Protein AF-A0A4Z0A2H2-F1 (afdb_monomer_lite)

Foldseek 3Di:
DDPPQWDDDPDPDTDGDPVNVVLVLDALLVVLVVVLVSVLVVCVVVVADSVLVVVLLVVLLPFDAPDKDFCPPHDPSRLVVQVVCVVVVQKDDPDNPDRIIGGDPSSNCNPPPDQGDPDPPDDDDRDQPDKDWDADPVGDIDIDDSDPDDD

pLDDT: mean 75.56, std 17.54, range [32.47, 93.5]

Sequence (151 aa):
MEIPNLRECSGSQLQITSSGFQFLLHTPHAQLWELLLQYLHMAEERQMDLVEVLSFLFMLSTMELGRDYSTESLSETQKAMLEDLRDYGLIWQRKASSRRFSPTRLATTLTSSLPPLPTATGEGTNGQAQGFIILETNYKVYAYTSSFMMR

Organism: NCBI:txid135208

Radius of gyration: 18.33 Å; chains: 1; bounding box: 47×42×48 Å

InterPro domains:
  IPR004598 Transcription factor TFIIH subunit p52/Tfb2 [PF03849] (10-147)
  IPR004598 Transcription factor TFIIH subunit p52/Tfb2 [PTHR13152] (11-147)

Structure (mmCIF, N/CA/C/O backbone):
data_AF-A0A4Z0A2H2-F1
#
_entry.id   AF-A0A4Z0A2H2-F1
#
loop_
_atom_site.group_PDB
_atom_site.id
_atom_site.type_symbol
_atom_site.label_atom_id
_atom_site.label_alt_id
_atom_site.label_comp_id
_atom_site.label_asym_id
_atom_site.label_entity_id
_atom_site.label_seq_id
_atom_site.pdbx_PDB_ins_code
_atom_site.Cartn_x
_atom_site.Cartn_y
_atom_site.Cartn_z
_atom_site.occupancy
_atom_site.B_iso_or_equiv
_atom_site.auth_seq_id
_atom_site.auth_comp_id
_atom_site.auth_asym_id
_atom_site.auth_atom_id
_atom_site.pdbx_PDB_model_num
ATOM 1 N N . MET A 1 1 ? -6.142 14.092 -16.671 1.00 41.84 1 MET A N 1
ATOM 2 C CA . MET A 1 1 ? -5.437 13.883 -15.393 1.00 41.84 1 MET A CA 1
ATOM 3 C C . MET A 1 1 ? -4.566 12.662 -15.628 1.00 41.84 1 MET A C 1
ATOM 5 O O . MET A 1 1 ? -5.106 11.573 -15.739 1.00 41.84 1 MET A O 1
ATOM 9 N N . GLU A 1 2 ? -3.284 12.863 -15.945 1.00 37.66 2 GLU A N 1
ATOM 10 C CA . GLU A 1 2 ? -2.391 11.766 -16.349 1.00 37.66 2 GLU A CA 1
ATOM 11 C C . GLU A 1 2 ? -1.961 10.976 -15.111 1.00 37.66 2 GLU A C 1
ATOM 13 O O . GLU A 1 2 ? -1.300 11.512 -14.227 1.00 37.66 2 GLU A O 1
ATOM 18 N N . ILE A 1 3 ? -2.348 9.703 -15.043 1.00 53.38 3 ILE A N 1
ATOM 19 C CA . ILE A 1 3 ? -1.800 8.767 -14.063 1.00 53.38 3 ILE A CA 1
ATOM 20 C C . ILE A 1 3 ? -0.402 8.401 -14.583 1.00 53.38 3 ILE A C 1
ATOM 22 O O . ILE A 1 3 ? -0.314 7.863 -15.687 1.00 53.38 3 ILE A O 1
ATOM 26 N N . PRO A 1 4 ? 0.690 8.651 -13.840 1.00 54.88 4 PRO A N 1
ATOM 27 C CA . PRO A 1 4 ? 2.061 8.668 -14.374 1.00 54.88 4 PRO A CA 1
ATOM 28 C C . PRO A 1 4 ? 2.556 7.352 -15.004 1.00 54.88 4 PRO A C 1
ATOM 30 O O . PRO A 1 4 ? 3.601 7.334 -15.647 1.00 54.88 4 PRO A O 1
ATOM 33 N N . ASN A 1 5 ? 1.794 6.259 -14.889 1.00 49.66 5 ASN A N 1
ATOM 34 C CA . ASN A 1 5 ? 2.125 4.950 -15.453 1.00 49.66 5 ASN A CA 1
ATOM 35 C C . ASN A 1 5 ? 1.129 4.418 -16.496 1.00 49.66 5 ASN A C 1
ATOM 37 O O . ASN A 1 5 ? 1.362 3.340 -17.051 1.00 49.66 5 ASN A O 1
ATOM 41 N N . LEU A 1 6 ? 0.058 5.150 -16.808 1.00 48.53 6 LEU A N 1
ATOM 42 C CA . LEU A 1 6 ? -1.004 4.709 -17.715 1.00 48.53 6 LEU A CA 1
ATOM 43 C C . LEU A 1 6 ? -1.363 5.816 -18.705 1.00 48.53 6 LEU A C 1
ATOM 45 O O . LEU A 1 6 ? -1.659 6.943 -18.321 1.00 48.53 6 LEU A O 1
ATOM 49 N N . ARG A 1 7 ? -1.367 5.473 -19.996 1.00 49.75 7 ARG A N 1
ATOM 50 C CA . ARG A 1 7 ? -1.802 6.376 -21.064 1.00 49.75 7 ARG A CA 1
ATOM 51 C C . ARG A 1 7 ? -3.252 6.053 -21.428 1.00 49.75 7 ARG A C 1
ATOM 53 O O . ARG A 1 7 ? -3.555 4.913 -21.774 1.00 49.75 7 ARG A O 1
ATOM 60 N N . GLU A 1 8 ? -4.142 7.040 -21.371 1.00 48.59 8 GLU A N 1
ATOM 61 C CA . GLU A 1 8 ? -5.505 6.906 -21.901 1.00 48.59 8 GLU A CA 1
ATOM 62 C C . GLU A 1 8 ? -5.479 7.069 -23.428 1.00 48.59 8 GLU A C 1
ATOM 64 O O . GLU A 1 8 ? -5.361 8.176 -23.952 1.00 48.59 8 GLU A O 1
ATOM 69 N N . CYS A 1 9 ? -5.582 5.958 -24.163 1.00 45.25 9 CYS A N 1
ATOM 70 C CA . CYS A 1 9 ? -5.906 5.977 -25.589 1.00 45.25 9 CYS A CA 1
ATOM 71 C C . CYS A 1 9 ? -7.430 5.926 -25.762 1.00 45.25 9 CYS A C 1
ATOM 73 O O . CYS A 1 9 ? -8.106 5.095 -25.154 1.00 45.25 9 CYS A O 1
ATOM 75 N N . SER A 1 10 ? -7.970 6.823 -26.591 1.00 48.03 10 SER A N 1
ATOM 76 C CA . SER A 1 10 ? -9.399 6.948 -26.893 1.00 48.03 10 SER A CA 1
ATOM 77 C C . SER A 1 10 ? -9.979 5.621 -27.400 1.00 48.03 10 SER A C 1
ATOM 79 O O . SER A 1 10 ? -9.801 5.264 -28.562 1.00 48.03 10 SER A O 1
ATOM 81 N N . GLY A 1 11 ? -10.651 4.888 -26.507 1.00 44.12 11 GLY A N 1
ATOM 82 C CA . GLY A 1 11 ? -11.216 3.561 -26.768 1.00 44.12 11 GLY A CA 1
ATOM 83 C C . GLY A 1 11 ? -10.831 2.521 -25.712 1.00 44.12 11 GLY A C 1
ATOM 84 O O . GLY A 1 11 ? -10.219 1.521 -26.051 1.00 44.12 11 GLY A O 1
ATOM 85 N N . SER A 1 12 ? -11.167 2.772 -24.441 1.00 52.09 12 SER A N 1
ATOM 86 C CA . SER A 1 12 ? -11.293 1.788 -23.343 1.00 52.09 12 SER A CA 1
ATOM 87 C C . SER A 1 12 ? -10.266 0.646 -23.256 1.00 52.09 12 SER A C 1
ATOM 89 O O . SER A 1 12 ? -10.616 -0.459 -22.843 1.00 52.09 12 SER A O 1
ATOM 91 N N . GLN A 1 13 ? -8.998 0.888 -23.583 1.00 54.91 13 GLN A N 1
ATOM 92 C CA . GLN A 1 13 ? -7.938 -0.080 -23.327 1.00 54.91 13 GLN A CA 1
ATOM 93 C C . GLN A 1 13 ? -6.750 0.640 -22.703 1.00 54.91 13 GLN A C 1
ATOM 95 O O . GLN A 1 13 ? -5.983 1.326 -23.374 1.00 54.91 13 GLN A O 1
ATOM 100 N N . LEU A 1 14 ? -6.643 0.510 -21.381 1.00 66.00 14 LEU A N 1
ATOM 101 C CA . LEU A 1 14 ? -5.493 0.971 -20.617 1.00 66.00 14 LEU A CA 1
ATOM 102 C C . LEU A 1 14 ? -4.249 0.239 -21.134 1.00 66.00 14 LEU A C 1
ATOM 104 O O . LEU A 1 14 ? -4.166 -0.987 -21.046 1.00 66.00 14 LEU A O 1
ATOM 108 N N . GLN A 1 15 ? -3.307 0.985 -21.711 1.00 69.62 15 GLN A N 1
ATOM 109 C CA . GLN A 1 15 ? -2.041 0.438 -22.188 1.00 69.62 15 GLN A CA 1
ATOM 110 C C . GLN A 1 15 ? -0.939 0.736 -21.176 1.00 69.62 15 GLN A C 1
ATOM 112 O O . GLN A 1 15 ? -0.772 1.872 -20.723 1.00 69.62 15 GLN A O 1
ATOM 117 N N . ILE A 1 16 ? -0.192 -0.308 -20.823 1.00 75.25 16 ILE A N 1
ATOM 118 C CA . ILE A 1 16 ? 0.997 -0.195 -19.984 1.00 75.25 16 ILE A CA 1
ATOM 119 C C . ILE A 1 16 ? 2.038 0.666 -20.705 1.00 75.25 16 ILE A C 1
ATOM 121 O O . ILE A 1 16 ? 2.334 0.481 -21.886 1.00 75.25 16 ILE A O 1
ATOM 125 N N . THR A 1 17 ? 2.547 1.669 -19.999 1.00 83.56 17 THR A N 1
ATOM 126 C CA . THR A 1 17 ? 3.586 2.559 -20.520 1.00 83.56 17 THR A CA 1
ATOM 127 C C . THR A 1 17 ? 4.956 1.889 -20.438 1.00 83.56 17 THR A C 1
ATOM 129 O O . THR A 1 17 ? 5.150 0.925 -19.699 1.00 83.56 17 THR A O 1
ATOM 132 N N . SER A 1 18 ? 5.953 2.443 -21.132 1.00 75.81 18 SER A N 1
ATOM 133 C CA . SER A 1 18 ? 7.345 2.008 -20.966 1.00 75.81 18 SER A CA 1
ATOM 134 C C . SER A 1 18 ? 7.819 2.128 -19.512 1.00 75.81 18 SER A C 1
ATOM 136 O O . SER A 1 18 ? 8.574 1.276 -19.058 1.00 75.81 18 SER A O 1
ATOM 138 N N . SER A 1 19 ? 7.343 3.144 -18.777 1.00 77.19 19 SER A N 1
ATOM 139 C CA . SER A 1 19 ? 7.571 3.289 -17.330 1.00 77.19 19 SER A CA 1
ATOM 140 C C . SER A 1 19 ? 6.947 2.129 -16.552 1.00 77.19 19 SER A C 1
ATOM 142 O O . SER A 1 19 ? 7.617 1.497 -15.744 1.00 77.19 19 SER A O 1
ATOM 144 N N . GLY A 1 20 ? 5.702 1.760 -16.874 1.00 80.19 20 GLY A N 1
ATOM 145 C CA . GLY A 1 20 ? 5.037 0.605 -16.270 1.00 80.19 20 GLY A CA 1
ATOM 146 C C . GLY A 1 20 ? 5.766 -0.720 -16.523 1.00 80.19 20 GLY A C 1
ATOM 147 O O . GLY A 1 20 ? 5.850 -1.550 -15.624 1.00 80.19 20 GLY A O 1
ATOM 148 N N . PHE A 1 21 ? 6.359 -0.919 -17.704 1.00 78.44 21 PHE A N 1
ATOM 149 C CA . PHE A 1 21 ? 7.203 -2.094 -17.946 1.00 78.44 21 PHE A CA 1
ATOM 150 C C . PHE A 1 21 ? 8.500 -2.064 -17.142 1.00 78.44 21 PHE A C 1
ATOM 152 O O . PHE A 1 21 ? 8.886 -3.099 -16.609 1.00 78.44 21 PHE A O 1
ATOM 159 N N . GLN A 1 22 ? 9.156 -0.905 -17.014 1.00 77.50 22 GLN A N 1
ATOM 160 C CA . GLN A 1 22 ? 10.331 -0.762 -16.146 1.00 77.50 22 GLN A CA 1
ATOM 161 C C . GLN A 1 22 ? 9.987 -1.045 -14.680 1.00 77.50 22 GLN A C 1
ATOM 163 O O . GLN A 1 22 ? 10.714 -1.782 -14.021 1.00 77.50 22 GLN A O 1
ATOM 168 N N . PHE A 1 23 ? 8.835 -0.572 -14.206 1.00 81.94 23 PHE A N 1
ATOM 169 C CA . PHE A 1 23 ? 8.331 -0.878 -12.872 1.00 81.94 23 PHE A CA 1
ATOM 170 C C . PHE A 1 23 ? 8.210 -2.390 -12.640 1.00 81.94 23 PHE A C 1
ATOM 172 O O . PHE A 1 23 ? 8.653 -2.893 -11.611 1.00 81.94 23 PHE A O 1
ATOM 179 N N . LEU A 1 24 ? 7.696 -3.156 -13.611 1.00 80.38 24 LEU A N 1
ATOM 180 C CA . LEU A 1 24 ? 7.631 -4.621 -13.503 1.00 80.38 24 LEU A CA 1
ATOM 181 C C . LEU A 1 24 ? 9.015 -5.280 -13.401 1.00 80.38 24 LEU A C 1
ATOM 183 O O . LEU A 1 24 ? 9.111 -6.375 -12.850 1.00 80.38 24 LEU A O 1
ATOM 187 N N . LEU A 1 25 ? 10.070 -4.624 -13.900 1.00 78.50 25 LEU A N 1
ATOM 188 C CA . LEU A 1 25 ? 11.453 -5.097 -13.785 1.00 78.50 25 LEU A CA 1
ATOM 189 C C . LEU A 1 25 ? 12.078 -4.833 -12.409 1.00 78.50 25 LEU A C 1
ATOM 191 O O . LEU A 1 25 ? 13.097 -5.434 -12.069 1.00 78.50 25 LEU A O 1
ATOM 195 N N . HIS A 1 26 ? 11.515 -3.908 -11.635 1.00 75.12 26 HIS A N 1
ATOM 196 C CA . HIS A 1 26 ? 12.052 -3.541 -10.334 1.00 75.12 26 HIS A CA 1
ATOM 197 C C . HIS A 1 26 ? 11.923 -4.688 -9.327 1.00 75.12 26 HIS A C 1
ATOM 199 O O . HIS A 1 26 ? 11.077 -5.576 -9.437 1.00 75.12 26 HIS A O 1
ATOM 205 N N . THR A 1 27 ? 12.776 -4.667 -8.301 1.00 78.44 27 THR A N 1
ATOM 206 C CA . THR A 1 27 ? 12.635 -5.607 -7.187 1.00 78.44 27 THR A CA 1
ATOM 207 C C . THR A 1 27 ? 11.301 -5.358 -6.470 1.00 78.44 27 THR A C 1
ATOM 209 O O . THR A 1 27 ? 10.845 -4.212 -6.432 1.00 78.44 27 THR A O 1
ATOM 212 N N . PRO A 1 28 ? 10.690 -6.373 -5.830 1.00 78.12 28 PRO A N 1
ATOM 213 C CA . PRO A 1 28 ? 9.433 -6.186 -5.101 1.00 78.12 28 PRO A CA 1
ATOM 214 C C . PRO A 1 28 ? 9.484 -5.045 -4.073 1.00 78.12 28 PRO A C 1
ATOM 216 O O . PRO A 1 28 ? 8.510 -4.324 -3.889 1.00 78.12 28 PRO A O 1
ATOM 219 N N . HIS A 1 29 ? 10.642 -4.839 -3.436 1.00 78.81 29 HIS A N 1
ATOM 220 C CA . HIS A 1 29 ? 10.862 -3.723 -2.516 1.00 78.81 29 HIS A CA 1
ATOM 221 C C . HIS A 1 29 ? 10.830 -2.360 -3.230 1.00 78.81 29 HIS A C 1
ATOM 223 O O . HIS A 1 29 ? 10.195 -1.428 -2.747 1.00 78.81 29 HIS A O 1
ATOM 229 N N . ALA A 1 30 ? 11.498 -2.228 -4.381 1.00 80.19 30 ALA A N 1
ATOM 230 C CA . ALA A 1 30 ? 11.494 -0.987 -5.157 1.00 80.19 30 ALA A CA 1
ATOM 231 C C . ALA A 1 30 ? 10.102 -0.673 -5.732 1.00 80.19 30 ALA A C 1
ATOM 233 O O . ALA A 1 30 ? 9.657 0.469 -5.655 1.00 80.19 30 ALA A O 1
ATOM 234 N N . GLN A 1 31 ? 9.380 -1.693 -6.207 1.00 84.75 31 GLN A N 1
ATOM 235 C CA . GLN A 1 31 ? 7.984 -1.563 -6.638 1.00 84.75 31 GLN A CA 1
ATOM 236 C C . GLN A 1 31 ? 7.090 -1.034 -5.513 1.00 84.75 31 GLN A C 1
ATOM 238 O O . GLN A 1 31 ? 6.292 -0.121 -5.716 1.00 84.75 31 GLN A O 1
ATOM 243 N N . LEU A 1 32 ? 7.245 -1.586 -4.307 1.00 84.88 32 LEU A N 1
ATOM 244 C CA . LEU A 1 32 ? 6.465 -1.171 -3.147 1.00 84.88 32 LEU A CA 1
ATOM 245 C C . LEU A 1 32 ? 6.761 0.276 -2.741 1.00 84.88 32 LEU A C 1
ATOM 247 O O . LEU A 1 32 ? 5.845 1.017 -2.394 1.00 84.88 32 LEU A O 1
ATOM 251 N N . TRP A 1 33 ? 8.030 0.685 -2.807 1.00 84.81 33 TRP A N 1
ATOM 252 C CA . TRP A 1 33 ? 8.437 2.052 -2.494 1.00 84.81 33 TRP A CA 1
ATOM 253 C C . TRP A 1 33 ? 7.882 3.068 -3.495 1.00 84.81 33 TRP A C 1
ATOM 255 O O . TRP A 1 33 ? 7.356 4.101 -3.091 1.00 84.81 33 TRP A O 1
ATOM 265 N N . GLU A 1 34 ? 7.939 2.768 -4.793 1.00 86.56 34 GLU A N 1
ATOM 266 C CA . GLU A 1 34 ? 7.331 3.623 -5.818 1.00 86.56 34 GLU A CA 1
ATOM 267 C C . GLU A 1 34 ? 5.814 3.724 -5.660 1.00 86.56 34 GLU A C 1
ATOM 269 O O . GLU A 1 34 ? 5.265 4.822 -5.747 1.00 86.56 34 GLU A O 1
ATOM 274 N N . LEU A 1 35 ? 5.140 2.609 -5.355 1.00 88.00 35 LEU A N 1
ATOM 275 C CA . LEU A 1 35 ? 3.709 2.614 -5.055 1.00 88.00 35 LEU A CA 1
ATOM 276 C C . LEU A 1 35 ? 3.399 3.512 -3.851 1.00 88.00 35 LEU A C 1
ATOM 278 O O . LEU A 1 35 ? 2.432 4.270 -3.878 1.00 88.00 35 LEU A O 1
ATOM 282 N N . LEU A 1 36 ? 4.237 3.462 -2.815 1.00 87.31 36 LEU A N 1
ATOM 283 C CA . LEU A 1 36 ? 4.073 4.277 -1.620 1.00 87.31 36 LEU A CA 1
ATOM 284 C C . LEU A 1 36 ? 4.287 5.768 -1.893 1.00 87.31 36 LEU A C 1
ATOM 286 O O . LEU A 1 36 ? 3.500 6.597 -1.442 1.00 87.31 36 LEU A O 1
ATOM 290 N N . LEU A 1 37 ? 5.322 6.120 -2.657 1.00 88.44 37 LEU A N 1
ATOM 291 C CA . LEU A 1 37 ? 5.551 7.501 -3.078 1.00 88.44 37 LEU A CA 1
ATOM 292 C C . LEU A 1 37 ? 4.385 8.016 -3.918 1.00 88.44 37 LEU A C 1
ATOM 294 O O . LEU A 1 37 ? 3.914 9.128 -3.688 1.00 88.44 37 LEU A O 1
ATOM 298 N N . GLN A 1 38 ? 3.884 7.208 -4.854 1.00 89.69 38 GLN A N 1
ATOM 299 C CA . GLN A 1 38 ? 2.718 7.573 -5.651 1.00 89.69 38 GLN A CA 1
ATOM 300 C C . GLN A 1 38 ? 1.478 7.759 -4.768 1.00 89.69 38 GLN A C 1
ATOM 302 O O . GLN A 1 38 ? 0.722 8.707 -4.973 1.00 89.69 38 GLN A O 1
ATOM 307 N N . TYR A 1 39 ? 1.297 6.905 -3.759 1.00 90.50 39 TYR A N 1
ATOM 308 C CA . TYR A 1 39 ? 0.216 7.037 -2.788 1.00 90.50 39 TYR A CA 1
ATOM 309 C C . TYR A 1 39 ? 0.289 8.361 -2.021 1.00 90.50 39 TYR A C 1
ATOM 311 O O . TYR A 1 39 ? -0.731 9.024 -1.878 1.00 90.50 39 TYR A O 1
ATOM 319 N N . LEU A 1 40 ? 1.479 8.790 -1.586 1.00 89.81 40 LEU A N 1
ATOM 320 C CA . LEU A 1 40 ? 1.651 10.075 -0.894 1.00 89.81 40 LEU A CA 1
ATOM 321 C C . LEU A 1 40 ? 1.254 11.267 -1.778 1.00 89.81 40 LEU A C 1
ATOM 323 O O . LEU A 1 40 ? 0.575 12.169 -1.296 1.00 89.81 40 LEU A O 1
ATOM 327 N N . HIS A 1 41 ? 1.602 11.243 -3.069 1.00 90.19 41 HIS A N 1
ATOM 328 C CA . HIS A 1 41 ? 1.160 12.276 -4.015 1.00 90.19 41 HIS A CA 1
ATOM 329 C C . HIS A 1 41 ? -0.369 12.275 -4.173 1.00 90.19 41 HIS A C 1
ATOM 331 O O . HIS A 1 41 ? -1.001 13.326 -4.132 1.00 90.19 41 HIS A O 1
ATOM 337 N N . MET A 1 42 ? -0.990 11.096 -4.293 1.00 89.38 42 MET A N 1
ATOM 338 C CA . MET A 1 42 ? -2.452 10.999 -4.382 1.00 89.38 42 MET A CA 1
ATOM 339 C C . MET A 1 42 ? -3.153 11.409 -3.081 1.00 89.38 42 MET A C 1
ATOM 341 O O . MET A 1 42 ? -4.248 11.964 -3.124 1.00 89.38 42 MET A O 1
ATOM 345 N N . ALA A 1 43 ? -2.545 11.140 -1.926 1.00 90.12 43 ALA A N 1
ATOM 346 C CA . ALA A 1 43 ? -3.062 11.557 -0.629 1.00 90.12 43 ALA A CA 1
ATOM 347 C C . ALA A 1 43 ? -3.086 13.091 -0.514 1.00 90.12 43 ALA A C 1
ATOM 349 O O . ALA A 1 43 ? -4.077 13.649 -0.044 1.00 90.12 43 ALA A O 1
ATOM 350 N N . GLU A 1 44 ? -2.050 13.771 -1.015 1.00 88.81 44 GLU A N 1
ATOM 351 C CA . GLU A 1 44 ? -2.000 15.235 -1.097 1.00 88.81 44 GLU A CA 1
ATOM 352 C C . GLU A 1 44 ? -3.100 15.793 -2.020 1.00 88.81 44 GLU A C 1
ATOM 354 O O . GLU A 1 44 ? -3.833 16.701 -1.626 1.00 88.81 44 GLU A O 1
ATOM 359 N N . GLU A 1 45 ? -3.305 15.196 -3.200 1.00 90.12 45 GLU A N 1
ATOM 360 C CA . GLU A 1 45 ? -4.395 15.575 -4.118 1.00 90.12 45 GLU A CA 1
ATOM 361 C C . GLU A 1 45 ? -5.791 15.378 -3.501 1.00 90.12 45 GLU A C 1
ATOM 363 O O . GLU A 1 45 ? -6.703 16.172 -3.742 1.00 90.12 45 GLU A O 1
ATOM 368 N N . ARG A 1 46 ? -5.960 14.335 -2.678 1.00 87.88 46 ARG A N 1
ATOM 369 C CA . ARG A 1 46 ? -7.195 14.040 -1.931 1.00 87.88 46 ARG A CA 1
ATOM 370 C C . ARG A 1 46 ? -7.363 14.889 -0.663 1.00 87.88 46 ARG A C 1
ATOM 372 O O . ARG A 1 46 ? -8.348 14.695 0.044 1.00 87.88 46 AR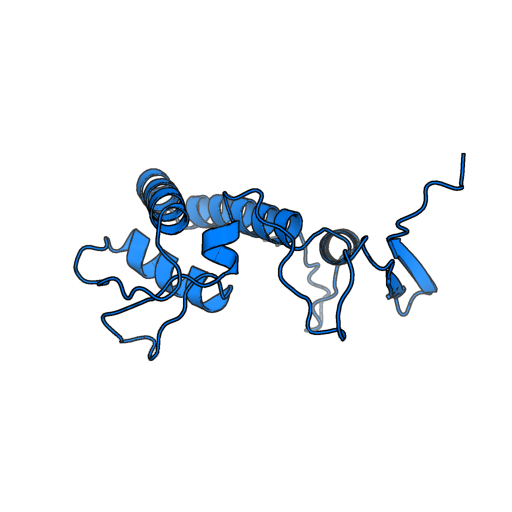G A O 1
ATOM 379 N N . GLN A 1 47 ? -6.439 15.810 -0.373 1.00 89.00 47 GLN A N 1
ATOM 380 C CA . GLN A 1 47 ? -6.412 16.626 0.850 1.00 89.00 47 GLN A CA 1
ATOM 381 C C . GLN A 1 47 ? -6.409 15.796 2.147 1.00 89.00 47 GLN A C 1
ATOM 383 O O .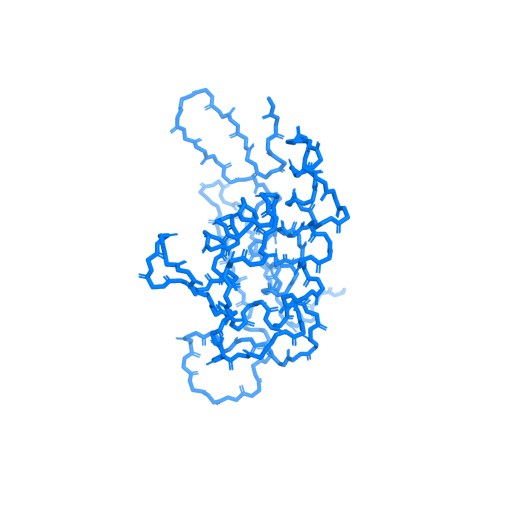 GLN A 1 47 ? -6.979 16.200 3.160 1.00 89.00 47 GLN A O 1
ATOM 388 N N . MET A 1 48 ? -5.772 14.624 2.122 1.00 89.69 48 MET A N 1
ATOM 389 C CA . MET A 1 48 ? -5.553 13.815 3.320 1.00 89.69 48 MET A CA 1
ATOM 390 C C . MET A 1 48 ? -4.458 14.441 4.191 1.00 89.69 48 MET A C 1
ATOM 392 O O . MET A 1 48 ? -3.513 15.043 3.680 1.00 89.69 48 MET A O 1
ATOM 396 N N . ASP A 1 49 ? -4.550 14.266 5.512 1.00 91.56 49 ASP A N 1
ATOM 397 C CA . ASP A 1 49 ? -3.489 14.712 6.416 1.00 91.56 49 ASP A CA 1
ATOM 398 C C . ASP A 1 49 ? -2.239 13.834 6.247 1.00 91.56 49 ASP A C 1
ATOM 400 O O . ASP A 1 49 ? -2.179 12.687 6.702 1.00 91.56 49 ASP A O 1
ATOM 404 N N . LEU A 1 50 ? -1.217 14.392 5.596 1.00 90.56 50 LEU A N 1
ATOM 405 C CA . LEU A 1 50 ? 0.051 13.718 5.331 1.00 90.56 50 LEU A CA 1
ATOM 406 C C . LEU A 1 50 ? 0.767 13.277 6.618 1.00 90.56 50 LEU A C 1
ATOM 408 O O . LEU A 1 50 ? 1.468 12.263 6.611 1.00 90.56 50 LEU A O 1
ATOM 412 N N . VAL A 1 51 ? 0.588 14.001 7.728 1.00 92.31 51 VAL A N 1
ATOM 413 C CA . VAL A 1 51 ? 1.177 13.636 9.024 1.00 92.31 51 VAL A CA 1
ATOM 414 C C . VAL A 1 51 ? 0.540 12.351 9.539 1.00 92.31 51 VAL A C 1
ATOM 416 O O . VAL A 1 51 ? 1.253 11.451 9.990 1.00 92.31 51 VAL A O 1
ATOM 419 N N . GLU A 1 52 ? -0.783 12.220 9.426 1.00 90.88 52 GLU A N 1
ATOM 420 C CA . GLU A 1 52 ? -1.491 10.994 9.805 1.00 90.88 52 GLU A CA 1
ATOM 421 C C . GLU A 1 52 ? -1.124 9.815 8.899 1.00 90.88 52 GLU A C 1
ATOM 423 O O . GLU A 1 52 ? -0.934 8.704 9.402 1.00 90.88 52 GLU A O 1
ATOM 428 N N . VAL A 1 53 ? -0.965 10.058 7.592 1.00 91.69 53 VAL A N 1
ATOM 429 C CA . VAL A 1 53 ? -0.547 9.044 6.609 1.00 91.69 53 VAL A CA 1
ATOM 430 C C . VAL A 1 53 ? 0.854 8.520 6.926 1.00 91.69 53 VAL A C 1
ATOM 432 O O . VAL A 1 53 ? 1.052 7.312 7.060 1.00 91.69 53 VAL A O 1
ATOM 435 N N . LEU A 1 54 ? 1.834 9.410 7.105 1.00 91.12 54 LEU A N 1
ATOM 436 C CA . LEU A 1 54 ? 3.205 9.019 7.444 1.00 91.12 54 LEU A CA 1
ATOM 437 C C . LEU A 1 54 ? 3.273 8.329 8.809 1.00 91.12 54 LEU A C 1
ATOM 439 O O . LEU A 1 54 ? 3.930 7.298 8.944 1.00 91.12 54 LEU A O 1
ATOM 443 N N . SER A 1 55 ? 2.552 8.848 9.806 1.00 91.62 55 SER A N 1
ATOM 444 C CA . SER A 1 55 ? 2.442 8.224 11.128 1.00 91.62 55 SER A CA 1
ATOM 445 C C . SER A 1 55 ? 1.914 6.790 11.032 1.00 91.62 55 SER A C 1
ATOM 447 O O . SER A 1 55 ? 2.472 5.878 11.644 1.00 91.62 55 SER A O 1
ATOM 449 N N . PHE A 1 56 ? 0.893 6.556 10.201 1.00 91.12 56 PHE A N 1
ATOM 450 C CA . PHE A 1 56 ? 0.351 5.218 9.987 1.00 91.12 56 PHE A CA 1
ATOM 451 C C . PHE A 1 56 ? 1.336 4.287 9.274 1.00 91.12 56 PHE A C 1
ATOM 453 O O . PHE A 1 56 ? 1.436 3.121 9.645 1.00 91.12 56 PHE A O 1
ATOM 460 N N . LEU A 1 57 ? 2.113 4.783 8.308 1.00 89.69 57 LEU A N 1
ATOM 461 C CA . LEU A 1 57 ? 3.154 3.990 7.642 1.00 89.69 57 LEU A CA 1
ATOM 462 C C . LEU A 1 57 ? 4.257 3.556 8.602 1.00 89.69 57 LEU A C 1
ATOM 464 O O . LEU A 1 57 ? 4.640 2.387 8.597 1.00 89.69 57 LEU A O 1
ATOM 468 N N . PHE A 1 58 ? 4.730 4.464 9.456 1.00 87.88 58 PHE A N 1
ATOM 469 C CA . PHE A 1 58 ? 5.714 4.132 10.487 1.00 87.88 58 PHE A CA 1
ATOM 470 C C . PHE A 1 58 ? 5.143 3.183 11.544 1.00 87.88 58 PHE A C 1
ATOM 472 O O . PHE A 1 58 ? 5.827 2.270 12.006 1.00 87.88 58 PHE A O 1
ATOM 479 N N . MET A 1 59 ? 3.874 3.357 11.914 1.00 89.69 59 MET A N 1
ATOM 480 C CA . MET A 1 59 ? 3.189 2.414 12.792 1.00 89.69 59 MET A CA 1
ATOM 481 C C . MET A 1 59 ? 3.159 1.025 12.147 1.00 89.69 59 MET A C 1
ATOM 483 O O . MET A 1 59 ? 3.634 0.067 12.749 1.00 89.69 59 MET A O 1
ATOM 487 N N . LEU A 1 60 ? 2.670 0.923 10.909 1.00 89.00 60 LEU A N 1
ATOM 488 C CA . LEU A 1 60 ? 2.544 -0.327 10.163 1.00 89.00 60 LEU A CA 1
ATOM 489 C C . LEU A 1 60 ? 3.889 -1.046 10.015 1.00 89.00 60 LEU A C 1
ATOM 491 O O . LEU A 1 60 ? 3.957 -2.267 10.140 1.00 89.00 60 LEU A O 1
ATOM 495 N N . SER A 1 61 ? 4.966 -0.293 9.803 1.00 84.38 61 SER A N 1
ATOM 496 C CA . SER A 1 61 ? 6.306 -0.845 9.628 1.00 84.38 61 SER A CA 1
ATOM 497 C C . SER A 1 61 ? 6.903 -1.437 10.912 1.00 84.38 61 SER A C 1
ATOM 499 O O . SER A 1 61 ? 7.814 -2.260 10.849 1.00 84.38 61 SER A O 1
ATOM 501 N N . THR A 1 62 ? 6.386 -1.040 12.078 1.00 85.50 62 THR A N 1
ATOM 502 C CA . THR A 1 62 ? 6.776 -1.579 13.392 1.00 85.50 62 THR A CA 1
ATOM 503 C C . THR A 1 62 ? 5.809 -2.645 13.915 1.00 85.50 62 THR A C 1
ATOM 505 O O . THR A 1 62 ? 6.019 -3.189 15.000 1.00 85.50 62 THR A O 1
ATOM 508 N N . MET A 1 63 ? 4.759 -2.979 13.156 1.00 88.62 63 MET A N 1
ATOM 509 C CA . MET A 1 63 ? 3.817 -4.033 13.527 1.00 88.62 63 MET A CA 1
ATOM 510 C C . MET A 1 63 ? 4.404 -5.432 13.332 1.00 88.62 63 MET A C 1
ATOM 512 O O . MET A 1 63 ? 5.200 -5.697 12.432 1.00 88.62 63 MET A O 1
ATOM 516 N N . GLU A 1 64 ? 3.952 -6.365 14.165 1.00 87.56 64 GLU A N 1
ATOM 517 C CA . GLU A 1 64 ? 4.371 -7.759 14.101 1.00 87.56 64 GLU A CA 1
ATOM 518 C C . GLU A 1 64 ? 3.462 -8.567 13.168 1.00 87.56 64 GLU A C 1
ATOM 520 O O . GLU A 1 64 ? 2.231 -8.547 13.282 1.00 87.56 64 GLU A O 1
ATOM 525 N N . LEU A 1 65 ? 4.082 -9.340 12.271 1.00 86.50 65 LEU A N 1
ATOM 526 C CA . LEU A 1 65 ? 3.378 -10.277 11.400 1.00 86.50 65 LEU A CA 1
ATOM 527 C C . LEU A 1 65 ? 2.590 -11.301 12.231 1.00 86.50 65 LEU A C 1
ATOM 529 O O . LEU A 1 65 ? 3.133 -11.937 13.132 1.00 86.50 65 LEU A O 1
ATOM 533 N N . GLY A 1 66 ? 1.320 -11.508 11.879 1.00 83.94 66 GLY A N 1
ATOM 534 C CA . GLY A 1 66 ? 0.452 -12.488 12.539 1.00 83.94 66 GLY A CA 1
ATOM 535 C C . GLY A 1 66 ? -0.237 -11.984 13.809 1.00 83.94 66 GLY A C 1
ATOM 536 O O . GLY A 1 66 ? -1.006 -12.737 14.406 1.00 83.94 66 GLY A O 1
ATOM 537 N N . ARG A 1 67 ? -0.017 -10.723 14.212 1.00 88.94 67 ARG A N 1
ATOM 538 C CA . ARG A 1 67 ? -0.837 -10.065 15.235 1.00 88.94 67 ARG A CA 1
ATOM 539 C C . ARG A 1 67 ? -1.999 -9.301 14.613 1.00 88.94 67 ARG A C 1
ATOM 541 O O . ARG A 1 67 ? -1.869 -8.683 13.560 1.00 88.94 67 ARG A O 1
ATOM 548 N N . ASP A 1 68 ? -3.119 -9.318 15.323 1.00 90.94 68 ASP A N 1
ATOM 549 C CA . ASP A 1 68 ? -4.321 -8.570 14.972 1.00 90.94 68 ASP A CA 1
ATOM 550 C C . ASP A 1 68 ? -4.395 -7.267 15.775 1.00 90.94 68 ASP A C 1
ATOM 552 O O . ASP A 1 68 ? -4.394 -7.290 17.011 1.00 90.94 68 ASP A O 1
ATOM 556 N N . TYR A 1 69 ? -4.570 -6.153 15.075 1.00 91.75 69 TYR A N 1
ATOM 557 C CA . TYR A 1 69 ? -4.685 -4.803 15.622 1.00 91.75 69 TYR A CA 1
ATOM 558 C C . TYR A 1 69 ? -6.112 -4.271 15.460 1.00 91.75 69 TYR A C 1
ATOM 560 O O . TYR A 1 69 ? -6.821 -4.661 14.534 1.00 91.75 69 TYR A O 1
ATOM 568 N N . SER A 1 70 ? -6.557 -3.412 16.382 1.00 91.94 70 SER A N 1
ATOM 569 C CA . SER A 1 70 ? -7.904 -2.820 16.354 1.00 91.94 70 SER A CA 1
ATOM 570 C C . SER A 1 70 ? -7.956 -1.592 15.442 1.00 91.94 70 SER A C 1
ATOM 572 O O . SER A 1 70 ? -7.032 -0.785 15.442 1.00 91.94 70 SER A O 1
ATOM 574 N N . THR A 1 71 ? -9.058 -1.417 14.709 1.00 90.44 71 THR A N 1
ATOM 575 C CA . THR A 1 71 ? -9.320 -0.220 13.885 1.00 90.44 71 THR A CA 1
ATOM 576 C C . THR A 1 71 ? -10.060 0.888 14.643 1.00 90.44 71 THR A C 1
ATOM 578 O O . THR A 1 71 ? -10.390 1.920 14.062 1.00 90.44 71 THR A O 1
ATOM 581 N N . GLU A 1 72 ? -10.400 0.672 15.917 1.00 88.06 72 GLU A N 1
ATOM 582 C CA . GLU A 1 72 ? -11.255 1.584 16.691 1.00 88.06 72 GLU A CA 1
ATOM 583 C C . GLU A 1 72 ? -10.556 2.906 17.035 1.00 88.06 72 GLU A C 1
ATOM 585 O O . GLU A 1 72 ? -11.205 3.947 17.050 1.00 88.06 72 GLU A O 1
ATOM 5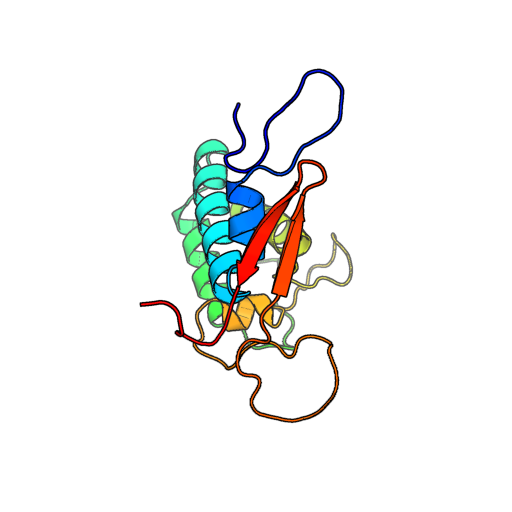90 N N . SER A 1 73 ? -9.238 2.875 17.248 1.00 87.19 73 SER A N 1
ATOM 591 C CA . SER A 1 73 ? -8.421 4.052 17.565 1.00 87.19 73 SER A CA 1
ATOM 592 C C . SER A 1 73 ? -7.922 4.815 16.336 1.00 87.19 73 SER A C 1
ATOM 594 O O . SER A 1 73 ? -7.160 5.765 16.492 1.00 87.19 73 SER A O 1
ATOM 596 N N . LEU A 1 74 ? -8.287 4.380 15.126 1.00 89.00 74 LEU A N 1
ATOM 597 C CA . LEU A 1 74 ? -7.816 4.994 13.888 1.00 89.00 74 LEU A CA 1
ATOM 598 C C . LEU A 1 74 ? -8.645 6.231 13.529 1.00 89.00 74 LEU A C 1
ATOM 600 O O . LEU A 1 74 ? -9.881 6.213 13.637 1.00 89.00 74 LEU A O 1
ATOM 604 N N . SER A 1 75 ? -7.961 7.274 13.057 1.00 91.81 75 SER A N 1
ATOM 605 C CA . SER A 1 75 ? -8.595 8.465 12.483 1.00 91.81 75 SER A CA 1
ATOM 606 C C . SER A 1 75 ? -9.347 8.130 11.188 1.00 91.81 75 SER A C 1
ATOM 608 O O . SER A 1 75 ? -9.225 7.034 10.633 1.00 91.81 75 SER A O 1
ATOM 610 N N . GLU A 1 76 ? -10.152 9.067 10.689 1.00 90.75 76 GLU A N 1
ATOM 611 C CA . GLU A 1 76 ? -10.843 8.900 9.404 1.00 90.75 76 GLU A CA 1
ATOM 612 C C . GLU A 1 76 ? -9.848 8.760 8.244 1.00 90.75 76 GLU A C 1
ATOM 614 O O . GLU A 1 76 ? -9.997 7.850 7.427 1.00 90.75 76 GLU A O 1
ATOM 619 N N . THR A 1 77 ? -8.772 9.557 8.237 1.00 91.94 77 THR A N 1
ATOM 620 C CA . THR A 1 77 ? -7.673 9.452 7.263 1.00 91.94 77 THR A CA 1
ATOM 621 C C . THR A 1 77 ? -7.019 8.075 7.305 1.00 91.94 77 THR A C 1
ATOM 623 O O . THR A 1 77 ? -6.803 7.449 6.269 1.00 91.94 77 THR A O 1
ATOM 626 N N . GLN A 1 78 ? -6.744 7.561 8.508 1.00 91.94 78 GLN A N 1
ATOM 627 C CA . GLN A 1 78 ? -6.126 6.249 8.692 1.00 91.94 78 GLN A CA 1
ATOM 628 C C . GLN A 1 78 ? -7.052 5.106 8.277 1.00 91.94 78 GLN A C 1
ATOM 630 O O . GLN A 1 78 ? -6.575 4.095 7.774 1.00 91.94 78 GLN A O 1
ATOM 635 N N . LYS A 1 79 ? -8.371 5.248 8.454 1.00 91.50 79 LYS A N 1
ATOM 636 C CA . LYS A 1 79 ? -9.356 4.268 7.971 1.00 91.50 79 LYS A CA 1
ATOM 637 C C . LYS A 1 79 ? -9.451 4.260 6.449 1.00 91.50 79 LYS A C 1
ATOM 639 O O . LYS A 1 79 ? -9.487 3.178 5.876 1.00 91.50 79 LYS A O 1
ATOM 644 N N . ALA A 1 80 ? -9.441 5.427 5.805 1.00 91.31 80 ALA A N 1
ATOM 645 C CA . ALA A 1 80 ? -9.384 5.508 4.345 1.00 91.31 80 ALA A CA 1
ATOM 646 C C . ALA A 1 80 ? -8.099 4.848 3.819 1.00 91.31 80 ALA A C 1
ATOM 648 O O . ALA A 1 80 ? -8.142 3.977 2.954 1.00 91.31 80 ALA A O 1
ATOM 649 N N . MET A 1 81 ? -6.965 5.164 4.447 1.00 92.12 81 MET A N 1
ATOM 650 C CA . MET A 1 81 ? -5.685 4.545 4.127 1.00 92.12 81 MET A CA 1
ATOM 651 C C . MET A 1 81 ? -5.678 3.030 4.351 1.00 92.12 81 MET A C 1
ATOM 653 O O . MET A 1 81 ? -5.108 2.288 3.559 1.00 92.12 81 MET A O 1
ATOM 657 N N . LEU A 1 82 ? -6.326 2.540 5.406 1.00 92.31 82 LEU A N 1
ATOM 658 C CA . LEU A 1 82 ? -6.466 1.111 5.678 1.00 92.31 82 LEU A CA 1
ATOM 659 C C . LEU A 1 82 ? -7.160 0.373 4.522 1.00 92.31 82 LEU A C 1
ATOM 661 O O . LEU A 1 82 ? -6.766 -0.747 4.195 1.00 92.31 82 LEU A O 1
ATOM 665 N N . GLU A 1 83 ? -8.181 0.985 3.916 1.00 91.25 83 GLU A N 1
ATOM 666 C CA . GLU A 1 83 ? -8.877 0.428 2.753 1.00 91.25 83 GLU A CA 1
ATOM 667 C C . GLU A 1 83 ? -7.967 0.387 1.522 1.00 91.25 83 GLU A C 1
ATOM 669 O O . GLU A 1 83 ? -7.851 -0.670 0.901 1.00 91.25 83 GLU A O 1
ATOM 674 N N . ASP A 1 84 ? -7.252 1.476 1.232 1.00 91.69 84 ASP A N 1
ATOM 675 C CA . ASP A 1 84 ? -6.301 1.529 0.114 1.00 91.69 84 ASP A CA 1
ATOM 676 C C . ASP A 1 84 ? -5.177 0.481 0.286 1.00 91.69 84 ASP A C 1
ATOM 678 O O . ASP A 1 84 ? -4.858 -0.290 -0.621 1.00 91.69 84 ASP A O 1
ATOM 682 N N . LEU A 1 85 ? -4.598 0.386 1.488 1.00 91.06 85 LEU A N 1
ATOM 683 C CA . LEU A 1 85 ? -3.522 -0.561 1.797 1.00 91.06 85 LEU A CA 1
ATOM 684 C C . LEU A 1 85 ? -3.986 -2.021 1.806 1.00 91.06 85 LEU A C 1
ATOM 686 O O . LEU A 1 85 ? -3.183 -2.926 1.555 1.00 91.06 85 LEU A O 1
ATOM 690 N N . ARG A 1 86 ? -5.265 -2.277 2.095 1.00 91.94 86 ARG A N 1
ATOM 691 C CA . ARG A 1 86 ? -5.864 -3.603 1.915 1.00 91.94 86 ARG A CA 1
ATOM 692 C C . ARG A 1 86 ? -5.879 -3.975 0.437 1.00 91.94 86 ARG A C 1
ATOM 694 O O . ARG A 1 86 ? -5.500 -5.094 0.096 1.00 91.94 86 ARG A O 1
ATOM 701 N N . ASP A 1 87 ? -6.270 -3.046 -0.426 1.00 89.31 87 ASP A N 1
ATOM 702 C CA . ASP A 1 87 ? -6.355 -3.284 -1.867 1.00 89.31 87 ASP A CA 1
ATOM 703 C C . ASP A 1 87 ? -4.956 -3.452 -2.496 1.00 89.31 87 ASP A C 1
ATOM 705 O O . ASP A 1 87 ? -4.782 -4.233 -3.431 1.00 89.31 87 ASP A O 1
ATOM 709 N N . TYR A 1 88 ? -3.924 -2.832 -1.911 1.00 88.50 88 TYR A N 1
ATOM 710 C CA . TYR A 1 88 ? -2.514 -3.064 -2.264 1.00 88.50 88 TYR A CA 1
ATOM 711 C C . TYR A 1 88 ? -1.912 -4.346 -1.664 1.00 88.50 88 TYR A C 1
ATOM 713 O O . TYR A 1 88 ? -0.759 -4.679 -1.940 1.00 88.50 88 TYR A O 1
ATOM 721 N N . GLY A 1 89 ? -2.654 -5.074 -0.825 1.00 89.50 89 GLY A N 1
ATOM 722 C CA . GLY A 1 89 ? -2.172 -6.292 -0.169 1.00 89.50 89 GLY A CA 1
ATOM 723 C C . GLY A 1 89 ? -1.138 -6.048 0.936 1.00 89.50 89 GLY A C 1
ATOM 724 O O . GLY A 1 89 ? -0.479 -6.989 1.385 1.00 89.50 89 GLY A O 1
ATOM 725 N N . LEU A 1 90 ? -0.989 -4.806 1.400 1.00 90.06 90 LEU A N 1
ATOM 726 C CA . LEU A 1 90 ? -0.162 -4.439 2.554 1.00 90.06 90 LEU A CA 1
ATOM 727 C C . LEU A 1 90 ? -0.845 -4.821 3.872 1.00 90.06 90 LEU A C 1
ATOM 729 O O . LEU A 1 90 ? -0.187 -5.174 4.852 1.00 90.06 90 LEU A O 1
ATOM 733 N N . ILE A 1 91 ? -2.174 -4.809 3.887 1.00 93.19 91 ILE A N 1
ATOM 734 C CA . ILE A 1 91 ? -2.972 -5.145 5.061 1.00 93.19 91 ILE A CA 1
ATOM 735 C C . ILE A 1 91 ? -3.935 -6.275 4.730 1.00 93.19 91 ILE A C 1
ATOM 737 O O . ILE A 1 91 ? -4.583 -6.290 3.687 1.00 93.19 91 ILE A O 1
ATOM 741 N N . TRP A 1 92 ? -4.056 -7.223 5.654 1.00 92.38 92 TRP A N 1
ATOM 742 C CA . TRP A 1 92 ? -5.068 -8.259 5.585 1.00 92.38 92 TRP A CA 1
ATOM 743 C C . TRP A 1 92 ? -6.215 -7.964 6.551 1.00 92.38 92 TRP A C 1
ATOM 745 O O . TRP A 1 92 ? -6.015 -7.639 7.723 1.00 92.38 92 TRP A O 1
ATOM 755 N N . GLN A 1 93 ? -7.439 -8.120 6.054 1.00 91.88 93 GLN A N 1
ATOM 756 C CA . GLN A 1 93 ? -8.665 -8.044 6.838 1.00 91.88 93 GLN A CA 1
ATOM 757 C C . GLN A 1 93 ? -9.603 -9.172 6.428 1.00 91.88 93 GLN A C 1
ATOM 759 O O . GLN A 1 93 ? -9.862 -9.383 5.245 1.00 91.88 93 GLN A O 1
ATOM 764 N N . ARG A 1 94 ? -10.192 -9.866 7.407 1.00 86.75 94 ARG A N 1
ATOM 765 C CA . ARG A 1 94 ? -11.130 -10.968 7.126 1.00 86.75 94 ARG A CA 1
ATOM 766 C C . ARG A 1 94 ? -12.406 -10.501 6.413 1.00 86.75 94 ARG A C 1
ATOM 768 O O . ARG A 1 94 ? -13.008 -11.261 5.663 1.00 86.75 94 ARG A O 1
ATOM 775 N N . LYS A 1 95 ? -12.857 -9.281 6.710 1.00 87.56 95 LYS A N 1
ATOM 776 C CA . LYS A 1 95 ? -13.990 -8.591 6.075 1.00 87.56 95 LYS A CA 1
ATOM 777 C C . LYS A 1 95 ? -13.664 -7.102 6.027 1.00 87.56 95 LYS A C 1
ATOM 779 O O . LYS A 1 95 ? -13.069 -6.613 6.982 1.00 87.56 95 LYS A O 1
ATOM 784 N N . ALA A 1 96 ? -14.130 -6.389 5.002 1.00 80.00 96 ALA A N 1
ATOM 785 C CA . ALA A 1 96 ? -13.956 -4.935 4.897 1.00 80.00 96 ALA A CA 1
ATOM 786 C C . ALA A 1 96 ? -14.518 -4.175 6.116 1.00 80.00 96 ALA A C 1
ATOM 788 O O . ALA A 1 96 ? -13.950 -3.186 6.551 1.00 80.00 96 ALA A O 1
ATOM 789 N N . SER A 1 97 ? -15.593 -4.686 6.725 1.00 81.38 97 SER A N 1
ATOM 790 C CA . SER A 1 97 ? -16.198 -4.129 7.943 1.00 81.38 97 SER A CA 1
ATOM 791 C C . SER A 1 97 ? -15.620 -4.687 9.251 1.00 81.38 97 SER A C 1
ATOM 793 O O . SER A 1 97 ? -16.192 -4.483 10.325 1.00 81.38 97 SER A O 1
ATOM 795 N N . SER A 1 98 ? -14.535 -5.466 9.194 1.00 86.69 98 SER A N 1
ATOM 796 C CA . SER A 1 98 ? -13.939 -6.036 10.399 1.00 86.69 98 SER A CA 1
ATOM 797 C C . SER A 1 98 ? -13.231 -4.959 11.211 1.00 86.69 98 SER A C 1
ATOM 799 O O . SER A 1 98 ? -12.485 -4.152 10.673 1.00 86.69 98 SER A O 1
ATOM 801 N N . ARG A 1 99 ? -13.403 -5.003 12.536 1.00 88.06 99 ARG A N 1
ATOM 802 C CA . ARG A 1 99 ? -12.708 -4.100 13.468 1.00 88.06 99 ARG A CA 1
ATOM 803 C C . ARG A 1 99 ? -11.251 -4.485 13.727 1.00 88.06 99 ARG A C 1
ATOM 805 O O . ARG A 1 99 ? -10.611 -3.903 14.598 1.00 88.06 99 ARG A O 1
ATOM 812 N N . ARG A 1 100 ? -10.756 -5.528 13.055 1.00 92.00 100 ARG A N 1
ATOM 813 C CA . ARG A 1 100 ? -9.405 -6.057 13.237 1.00 92.00 100 ARG A CA 1
ATOM 814 C C . ARG A 1 100 ? -8.712 -6.205 11.893 1.00 92.00 100 ARG A C 1
ATOM 816 O O . ARG A 1 100 ? -9.336 -6.643 10.925 1.00 92.00 100 ARG A O 1
ATOM 823 N N . PHE A 1 101 ? -7.433 -5.869 11.864 1.00 93.50 101 PHE A N 1
ATOM 824 C CA . PHE A 1 101 ? -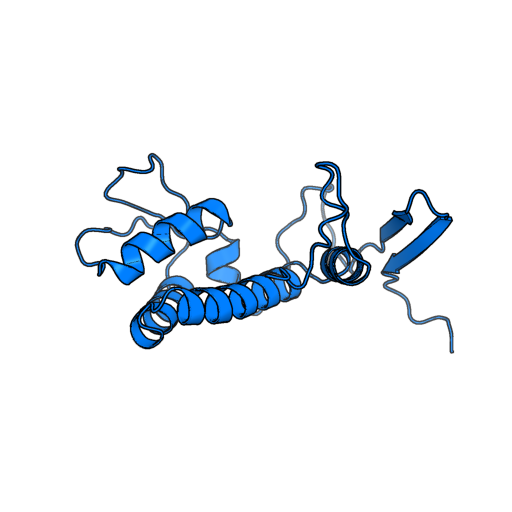6.562 -6.030 10.706 1.00 93.50 101 PHE A CA 1
ATOM 825 C C . PHE A 1 101 ? -5.209 -6.586 11.135 1.00 93.50 101 PHE A C 1
ATOM 827 O O . PHE A 1 101 ? -4.817 -6.443 12.293 1.00 93.50 101 PHE A O 1
ATOM 834 N N . SER A 1 102 ? -4.497 -7.198 10.198 1.00 92.75 102 SER A N 1
ATOM 835 C CA . SER A 1 102 ? -3.175 -7.774 10.441 1.00 92.75 102 SER A CA 1
ATOM 836 C C . SER A 1 102 ? -2.232 -7.324 9.319 1.00 92.75 102 SER A C 1
ATOM 838 O O . SER A 1 102 ? -2.639 -7.345 8.150 1.00 92.75 102 SER A O 1
ATOM 840 N N . PRO A 1 103 ? -0.990 -6.903 9.619 1.00 92.75 103 PRO A N 1
ATOM 841 C CA . PRO A 1 103 ? -0.026 -6.548 8.582 1.00 92.75 103 PRO A CA 1
ATOM 842 C C . PRO A 1 103 ? 0.341 -7.786 7.757 1.00 92.75 103 PRO A C 1
ATOM 844 O O . PRO A 1 103 ? 0.437 -8.896 8.289 1.00 92.75 103 PRO A O 1
ATOM 847 N N . THR A 1 104 ? 0.565 -7.612 6.455 1.00 90.69 104 THR A N 1
ATOM 848 C CA . THR A 1 104 ? 1.123 -8.675 5.612 1.00 90.69 104 THR A CA 1
ATOM 849 C C . THR A 1 104 ? 2.646 -8.643 5.634 1.00 90.69 104 THR A C 1
ATOM 851 O O . THR A 1 104 ? 3.274 -7.710 6.137 1.00 90.69 104 THR A O 1
ATOM 854 N N . ARG A 1 105 ? 3.272 -9.662 5.036 1.00 83.94 105 ARG A N 1
ATOM 855 C CA . ARG A 1 105 ? 4.728 -9.669 4.852 1.00 83.94 105 ARG A CA 1
ATOM 856 C C . ARG A 1 105 ? 5.223 -8.454 4.065 1.00 83.94 105 ARG A C 1
ATOM 858 O O . ARG A 1 105 ? 6.282 -7.936 4.396 1.00 83.94 105 ARG A O 1
ATOM 865 N N . LEU A 1 106 ? 4.448 -7.974 3.088 1.00 84.38 106 LEU A N 1
ATOM 866 C CA . LEU A 1 106 ? 4.795 -6.782 2.310 1.00 84.38 106 LEU A CA 1
ATOM 867 C C . LEU A 1 106 ? 4.899 -5.546 3.210 1.00 84.38 106 LEU A C 1
ATOM 869 O O . LEU A 1 106 ? 5.864 -4.797 3.104 1.00 84.38 106 LEU A O 1
ATOM 873 N N . ALA A 1 107 ? 3.963 -5.383 4.148 1.00 85.00 107 ALA A N 1
ATOM 874 C CA . ALA A 1 107 ? 3.978 -4.274 5.098 1.00 85.00 107 ALA A CA 1
ATOM 875 C C . ALA A 1 107 ? 5.169 -4.337 6.059 1.00 85.00 107 ALA A C 1
ATOM 877 O O . ALA A 1 107 ? 5.840 -3.332 6.274 1.00 85.00 107 ALA A O 1
ATOM 878 N N . THR A 1 108 ? 5.491 -5.520 6.586 1.00 81.88 108 THR A N 1
ATOM 879 C CA . THR A 1 108 ? 6.629 -5.673 7.509 1.00 81.88 108 THR A CA 1
ATOM 880 C C . THR A 1 108 ? 7.993 -5.542 6.823 1.00 81.88 108 THR A C 1
ATOM 882 O O . THR A 1 108 ? 8.980 -5.187 7.461 1.00 81.88 108 THR A O 1
ATOM 885 N N . THR A 1 109 ? 8.069 -5.816 5.517 1.00 76.25 109 THR A N 1
ATOM 886 C CA . THR A 1 109 ? 9.295 -5.660 4.716 1.00 76.25 109 THR A CA 1
ATOM 887 C C . THR A 1 109 ? 9.446 -4.240 4.152 1.00 76.25 109 THR A C 1
ATOM 889 O O . THR A 1 109 ? 10.497 -3.918 3.614 1.00 76.25 109 THR A O 1
ATOM 892 N N . LEU A 1 110 ? 8.456 -3.356 4.334 1.00 72.38 110 LEU A N 1
ATOM 893 C CA . LEU A 1 110 ? 8.469 -1.983 3.812 1.00 72.38 110 LEU A CA 1
ATOM 894 C C . LEU A 1 110 ? 9.647 -1.147 4.341 1.00 72.38 110 LEU A C 1
ATOM 896 O O . LEU A 1 110 ? 10.221 -0.362 3.596 1.00 72.38 110 LEU A O 1
ATOM 900 N N . THR A 1 111 ? 10.038 -1.331 5.606 1.00 66.31 111 THR A N 1
ATOM 901 C CA . THR A 1 111 ? 11.205 -0.651 6.210 1.00 66.31 111 THR A CA 1
ATOM 902 C C . THR A 1 111 ? 12.324 -1.606 6.604 1.00 66.31 111 THR A C 1
ATOM 904 O O . THR A 1 111 ? 13.309 -1.187 7.212 1.00 66.31 111 THR A O 1
ATOM 907 N N . SER A 1 112 ? 12.170 -2.899 6.328 1.00 61.88 112 SER A N 1
ATOM 908 C CA . SER A 1 112 ? 13.122 -3.911 6.762 1.00 61.88 112 SER A CA 1
ATOM 909 C C . SER A 1 112 ? 13.934 -4.403 5.577 1.00 61.88 112 SER A C 1
ATOM 911 O O . SER A 1 112 ? 13.377 -4.856 4.583 1.00 61.88 112 SER A O 1
ATOM 913 N N . SER A 1 113 ? 15.257 -4.409 5.711 1.00 54.78 113 SER A N 1
ATOM 914 C CA . SER A 1 113 ? 16.192 -5.039 4.771 1.00 54.78 113 SER A CA 1
ATOM 915 C C . SER A 1 113 ? 16.139 -6.579 4.810 1.00 54.78 113 SER A C 1
ATOM 917 O O . SER A 1 113 ? 17.141 -7.254 4.567 1.00 54.78 113 SER A O 1
ATOM 919 N N . LEU A 1 114 ? 14.983 -7.151 5.167 1.00 49.94 114 LEU A N 1
ATOM 920 C CA . LEU A 1 114 ? 14.765 -8.591 5.231 1.00 49.94 114 LEU A CA 1
ATOM 921 C C . LEU A 1 114 ? 14.931 -9.220 3.840 1.00 49.94 114 LEU A C 1
ATOM 923 O O . LEU A 1 114 ? 14.663 -8.570 2.826 1.00 49.94 114 LEU A O 1
ATOM 927 N N . PRO A 1 115 ? 15.374 -10.489 3.783 1.00 50.75 115 PRO A N 1
ATOM 928 C CA . PRO A 1 115 ? 15.599 -11.175 2.523 1.00 50.75 115 PRO A CA 1
ATOM 929 C C . PRO A 1 115 ? 14.322 -11.194 1.664 1.00 50.75 115 PRO A C 1
ATOM 931 O O . PRO A 1 115 ? 13.216 -11.192 2.217 1.00 50.75 115 PRO A O 1
ATOM 934 N N . PRO A 1 116 ? 14.470 -11.218 0.324 1.00 53.31 116 PRO A N 1
ATOM 935 C CA . PRO A 1 116 ? 13.355 -11.149 -0.610 1.00 53.31 116 PRO A CA 1
ATOM 936 C C . PRO A 1 116 ? 12.252 -12.146 -0.253 1.00 53.31 116 PRO A C 1
ATOM 938 O O . PRO A 1 116 ? 12.524 -13.288 0.129 1.00 53.31 116 PRO A O 1
ATOM 941 N N . LEU A 1 117 ? 10.998 -11.708 -0.388 1.00 56.50 117 LEU A N 1
ATOM 942 C CA . LEU A 1 117 ? 9.833 -12.573 -0.245 1.00 56.50 117 LEU A CA 1
ATOM 943 C C . LEU A 1 117 ? 10.027 -13.808 -1.147 1.00 56.50 117 LEU A C 1
ATOM 945 O O . LEU A 1 117 ? 10.366 -13.621 -2.317 1.00 56.50 117 LEU A O 1
ATOM 949 N N . PRO A 1 118 ? 9.840 -15.046 -0.650 1.00 50.75 118 PRO A N 1
ATOM 950 C CA . PRO A 1 118 ? 9.957 -16.223 -1.495 1.00 50.75 118 PRO A CA 1
ATOM 951 C C . PRO A 1 118 ? 8.888 -16.131 -2.584 1.00 50.75 118 PRO A C 1
ATOM 953 O O . PRO A 1 118 ? 7.692 -16.252 -2.314 1.00 50.75 118 PRO A O 1
ATOM 956 N N . THR A 1 119 ? 9.317 -15.859 -3.813 1.00 47.53 119 THR A N 1
ATOM 957 C CA . THR A 1 119 ? 8.474 -16.005 -4.993 1.00 47.53 119 THR A CA 1
ATOM 958 C C . THR A 1 119 ? 8.093 -17.478 -5.097 1.00 47.53 119 THR A C 1
ATOM 960 O O . THR A 1 119 ? 8.905 -18.354 -4.806 1.00 47.53 119 THR A O 1
ATOM 963 N N . ALA A 1 120 ? 6.846 -17.769 -5.475 1.00 48.44 120 ALA A N 1
ATOM 964 C CA . ALA A 1 120 ? 6.278 -19.123 -5.545 1.00 48.44 120 ALA A CA 1
ATOM 965 C C . ALA A 1 120 ? 6.895 -20.015 -6.651 1.00 48.44 120 ALA A C 1
ATOM 967 O O . ALA A 1 120 ? 6.245 -20.903 -7.195 1.00 48.44 120 ALA A O 1
ATOM 968 N N . THR A 1 121 ? 8.155 -19.778 -6.998 1.00 44.03 121 THR A N 1
ATOM 969 C CA . THR A 1 121 ? 8.971 -20.569 -7.907 1.00 44.03 121 THR A CA 1
ATOM 970 C C . THR A 1 121 ? 9.913 -21.427 -7.067 1.00 44.03 121 THR A C 1
ATOM 972 O O . THR A 1 121 ? 10.945 -20.943 -6.624 1.00 44.03 121 THR A O 1
ATOM 975 N N . GLY A 1 122 ? 9.486 -22.667 -6.812 1.00 38.34 122 GLY A N 1
ATOM 976 C CA . GLY A 1 122 ? 10.293 -23.856 -6.497 1.00 38.34 122 GLY A CA 1
ATOM 977 C C . GLY A 1 122 ? 11.588 -23.704 -5.686 1.00 38.34 122 GLY A C 1
ATOM 978 O O . GLY A 1 122 ? 12.579 -23.186 -6.175 1.00 38.34 122 GLY A O 1
ATOM 979 N N . GLU A 1 123 ? 11.566 -24.295 -4.489 1.00 37.78 123 GLU A N 1
ATOM 980 C CA . GLU A 1 123 ? 12.681 -24.972 -3.807 1.00 37.78 123 GLU A CA 1
ATOM 981 C C . GLU A 1 123 ? 14.084 -24.335 -3.853 1.00 37.78 123 GLU A C 1
ATOM 983 O O . GLU A 1 123 ? 14.841 -24.466 -4.805 1.00 37.78 123 GLU A O 1
ATOM 988 N N . GLY A 1 124 ? 14.484 -23.798 -2.695 1.00 42.91 124 GLY A N 1
ATOM 989 C CA . GLY A 1 124 ? 15.810 -24.038 -2.125 1.00 42.91 124 GLY A CA 1
ATOM 990 C C . GLY A 1 124 ? 17.014 -23.660 -2.984 1.00 42.91 124 GLY A C 1
ATOM 991 O O . GLY A 1 124 ? 17.615 -24.507 -3.625 1.00 42.91 124 GLY A O 1
ATOM 992 N N . THR A 1 125 ? 17.445 -22.407 -2.895 1.00 32.47 125 THR A N 1
ATOM 993 C CA . THR A 1 125 ? 18.849 -21.948 -2.822 1.00 32.47 125 THR A CA 1
ATOM 994 C C . THR A 1 125 ? 18.819 -20.419 -2.809 1.00 32.47 125 THR A C 1
ATOM 996 O O . THR A 1 125 ? 17.842 -19.823 -3.246 1.00 32.47 125 THR A O 1
ATOM 999 N N . ASN A 1 126 ? 19.845 -19.771 -2.249 1.00 40.06 126 ASN A N 1
ATOM 1000 C CA . ASN A 1 126 ? 20.026 -18.313 -2.245 1.00 40.06 126 ASN A CA 1
ATOM 1001 C C . ASN A 1 126 ? 19.685 -17.683 -3.611 1.00 40.06 126 ASN A C 1
ATOM 1003 O O . ASN A 1 126 ? 20.523 -17.670 -4.513 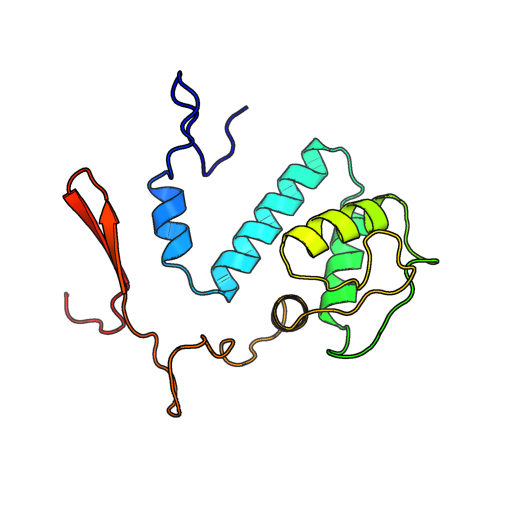1.00 40.06 126 ASN A O 1
ATOM 1007 N N . GLY A 1 127 ? 18.456 -17.176 -3.746 1.00 39.41 127 GLY A N 1
ATOM 1008 C CA . GLY A 1 127 ? 17.872 -16.696 -4.994 1.00 39.41 127 GLY A CA 1
ATOM 1009 C C . GLY A 1 127 ? 18.477 -15.370 -5.422 1.00 39.41 127 GLY A C 1
ATOM 1010 O O . GLY A 1 127 ? 17.886 -14.312 -5.225 1.00 39.41 127 GLY A O 1
ATOM 1011 N N . GLN A 1 128 ? 19.670 -15.437 -6.009 1.00 44.19 128 GLN A N 1
ATOM 1012 C CA . GLN A 1 128 ? 20.134 -14.442 -6.965 1.00 44.19 128 GLN A CA 1
ATOM 1013 C C . GLN A 1 128 ? 19.013 -14.214 -7.979 1.00 44.19 128 GLN A C 1
ATOM 1015 O O . GLN A 1 128 ? 18.451 -15.178 -8.500 1.00 44.19 128 GLN A O 1
ATOM 1020 N N . ALA A 1 129 ? 18.676 -12.945 -8.206 1.00 49.62 129 ALA A N 1
ATOM 1021 C CA . ALA A 1 129 ? 17.587 -12.517 -9.065 1.00 49.62 129 ALA A CA 1
ATOM 1022 C C . ALA A 1 129 ? 17.611 -13.285 -10.397 1.00 49.62 129 ALA A C 1
ATOM 1024 O O . ALA A 1 129 ? 18.506 -13.110 -11.229 1.00 49.62 129 ALA A O 1
ATOM 1025 N N . GLN A 1 130 ? 16.654 -14.195 -10.566 1.00 55.72 130 GLN A N 1
ATOM 1026 C CA . GLN A 1 130 ? 16.490 -14.952 -11.794 1.00 55.72 130 GLN A CA 1
ATOM 1027 C C . GLN A 1 130 ? 16.030 -13.947 -12.852 1.00 55.72 130 GLN A C 1
ATOM 1029 O O . GLN A 1 130 ? 14.984 -13.316 -12.703 1.00 55.72 130 GLN A O 1
ATOM 1034 N N . GLY A 1 131 ? 16.877 -13.698 -13.850 1.00 61.88 131 GLY A N 1
ATOM 1035 C CA . GLY A 1 131 ? 16.597 -12.695 -14.868 1.00 61.88 131 GLY A CA 1
ATOM 1036 C C . GLY A 1 131 ? 15.330 -13.030 -15.652 1.00 61.88 131 GLY A C 1
ATOM 1037 O O . GLY A 1 131 ? 15.061 -14.198 -15.928 1.00 61.88 131 GLY A O 1
ATOM 1038 N N . PHE A 1 132 ? 14.552 -12.014 -16.011 1.00 69.12 132 PHE A N 1
ATOM 1039 C CA . PHE A 1 132 ? 13.305 -12.170 -16.758 1.00 69.12 132 PHE A CA 1
ATOM 1040 C C . PHE A 1 132 ? 13.270 -11.233 -17.959 1.00 69.12 132 PHE A C 1
ATOM 1042 O O . PHE A 1 132 ? 13.868 -10.155 -17.948 1.00 69.12 132 PHE A O 1
ATOM 1049 N N . ILE A 1 133 ? 12.588 -11.683 -19.013 1.00 75.31 133 ILE A N 1
ATOM 1050 C CA . ILE A 1 133 ? 12.451 -10.975 -20.284 1.00 75.31 133 ILE A CA 1
ATOM 1051 C C . ILE A 1 133 ? 10.964 -10.741 -20.531 1.00 75.31 133 ILE A C 1
ATOM 1053 O O . ILE A 1 133 ? 10.172 -11.682 -20.508 1.00 75.31 133 ILE A O 1
ATOM 1057 N N . ILE A 1 134 ? 10.596 -9.490 -20.784 1.00 77.31 134 ILE A N 1
ATOM 1058 C CA . ILE A 1 134 ? 9.250 -9.072 -21.159 1.00 77.31 134 ILE A CA 1
ATOM 1059 C C . ILE A 1 134 ? 9.288 -8.620 -22.620 1.00 77.31 134 ILE A C 1
ATOM 1061 O O . ILE A 1 134 ? 10.138 -7.817 -23.009 1.00 77.31 134 ILE A O 1
ATOM 1065 N N . LEU A 1 135 ? 8.369 -9.146 -23.428 1.00 75.62 135 LEU A N 1
ATOM 1066 C CA . LEU A 1 135 ? 8.211 -8.794 -24.836 1.00 75.62 135 LEU A CA 1
ATOM 1067 C C . LEU A 1 135 ? 6.880 -8.062 -25.027 1.00 75.62 135 LEU A C 1
ATOM 1069 O O . LEU A 1 135 ? 5.821 -8.606 -24.714 1.00 75.62 135 LEU A O 1
ATOM 1073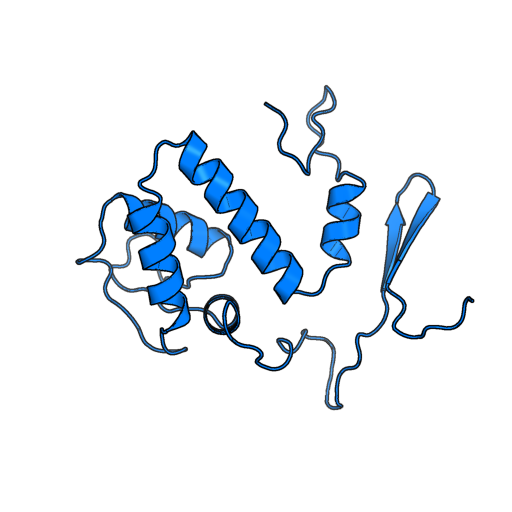 N N . GLU A 1 136 ? 6.928 -6.846 -25.562 1.00 71.19 136 GLU A N 1
ATOM 1074 C CA . GLU A 1 136 ? 5.732 -6.145 -26.030 1.00 71.19 136 GLU A CA 1
ATOM 1075 C C . GLU A 1 136 ? 5.273 -6.687 -27.396 1.00 71.19 136 GLU A C 1
ATOM 1077 O O . GLU A 1 136 ? 6.071 -7.122 -28.227 1.00 71.19 136 GLU A O 1
ATOM 1082 N N . THR A 1 137 ? 3.978 -6.563 -27.697 1.00 75.69 137 THR A N 1
ATOM 1083 C CA . THR A 1 137 ? 3.391 -6.893 -29.012 1.00 75.69 137 THR A CA 1
ATOM 1084 C C . THR A 1 137 ? 3.912 -6.027 -30.167 1.00 75.69 137 THR A C 1
ATOM 1086 O O . THR A 1 137 ? 3.677 -6.356 -31.326 1.00 75.69 137 THR A O 1
ATOM 1089 N N . ASN A 1 138 ? 4.640 -4.944 -29.877 1.00 78.38 138 ASN A N 1
ATOM 1090 C CA . ASN A 1 138 ? 5.351 -4.115 -30.858 1.00 78.38 138 ASN A CA 1
ATOM 1091 C C . ASN A 1 138 ? 6.831 -4.515 -31.042 1.00 78.38 138 ASN A C 1
ATOM 1093 O O . ASN A 1 138 ? 7.598 -3.741 -31.614 1.00 78.38 138 ASN A O 1
ATOM 1097 N N . TYR A 1 139 ? 7.227 -5.698 -30.559 1.00 76.50 139 TYR A N 1
ATOM 1098 C CA . TYR A 1 139 ? 8.582 -6.257 -30.631 1.00 76.50 139 TYR A CA 1
ATOM 1099 C C . TYR A 1 139 ? 9.643 -5.560 -29.759 1.00 76.50 139 TYR A C 1
ATOM 1101 O O . TYR A 1 139 ? 10.831 -5.852 -29.904 1.00 76.50 139 TYR A O 1
ATOM 1109 N N . LYS A 1 140 ? 9.264 -4.676 -28.824 1.00 76.88 140 LYS A N 1
ATOM 1110 C CA . LYS A 1 140 ? 10.206 -4.161 -27.816 1.00 76.88 140 LYS A CA 1
ATOM 1111 C C . LYS A 1 140 ? 10.510 -5.225 -26.767 1.00 76.88 140 LYS A C 1
ATOM 1113 O O . LYS A 1 140 ? 9.602 -5.862 -26.235 1.00 76.88 140 LYS A O 1
ATOM 1118 N N . VAL A 1 141 ? 11.794 -5.383 -26.460 1.00 77.12 141 VAL A N 1
ATOM 1119 C CA . VAL A 1 141 ? 12.306 -6.343 -25.478 1.00 77.12 141 VAL A CA 1
ATOM 1120 C C . VAL A 1 141 ? 12.808 -5.590 -24.253 1.00 77.12 141 VAL A C 1
ATOM 1122 O O . VAL A 1 141 ? 13.631 -4.683 -24.374 1.00 77.12 141 VAL A O 1
ATOM 1125 N N . TYR A 1 142 ? 12.358 -6.012 -23.077 1.00 74.38 142 TYR A N 1
ATOM 1126 C CA . TYR A 1 142 ? 12.836 -5.545 -21.782 1.00 74.38 142 TYR A CA 1
ATOM 1127 C C . TYR A 1 142 ? 13.425 -6.723 -21.017 1.00 74.38 142 TYR A C 1
ATOM 1129 O O . TYR A 1 142 ? 12.737 -7.716 -20.812 1.00 74.38 142 TYR A O 1
ATOM 1137 N N . ALA A 1 143 ? 14.688 -6.640 -20.606 1.00 74.81 143 ALA A N 1
ATOM 1138 C CA . ALA A 1 143 ? 15.367 -7.734 -19.919 1.00 74.81 143 ALA A CA 1
ATOM 1139 C C . ALA A 1 143 ? 15.996 -7.247 -18.613 1.00 74.81 143 ALA A C 1
ATOM 1141 O O . ALA A 1 143 ? 16.759 -6.282 -18.613 1.00 74.81 143 ALA A O 1
ATOM 1142 N N . TYR A 1 144 ? 15.707 -7.943 -17.514 1.00 64.69 144 TYR A N 1
ATOM 1143 C CA . TYR A 1 144 ? 16.460 -7.824 -16.271 1.00 64.69 144 TYR A CA 1
ATOM 1144 C C . TYR A 1 144 ? 17.476 -8.964 -16.223 1.00 64.69 144 TYR A C 1
ATOM 1146 O O . TYR A 1 144 ? 17.095 -10.126 -16.107 1.00 64.69 144 TYR A O 1
ATOM 1154 N N . THR A 1 145 ? 18.767 -8.659 -16.356 1.00 71.81 145 THR A N 1
ATOM 1155 C CA . THR A 1 145 ? 19.837 -9.670 -16.372 1.00 71.81 145 THR A CA 1
ATOM 1156 C C . THR A 1 145 ? 20.703 -9.531 -15.125 1.00 71.81 145 THR A C 1
ATOM 1158 O O . THR A 1 145 ? 21.250 -8.459 -14.879 1.00 71.81 145 THR A O 1
ATOM 1161 N N . SER A 1 146 ? 20.877 -10.604 -14.352 1.00 59.81 146 SER A N 1
ATOM 1162 C CA . SER A 1 146 ? 21.655 -10.598 -13.101 1.00 59.81 146 SER A CA 1
ATOM 1163 C C . SER A 1 146 ? 23.173 -10.718 -13.284 1.00 59.81 146 SER A C 1
ATOM 1165 O O . SER A 1 146 ? 23.915 -10.719 -12.304 1.00 59.81 146 SER A O 1
ATOM 1167 N N . SER A 1 147 ? 23.664 -10.767 -14.523 1.00 55.22 147 SER A N 1
ATOM 1168 C CA . SER A 1 147 ? 25.093 -10.802 -14.833 1.00 55.22 147 SER A CA 1
ATOM 1169 C C . SER A 1 147 ? 25.519 -9.569 -15.628 1.00 55.22 147 SER A C 1
ATOM 1171 O O . SER A 1 147 ? 25.076 -9.365 -16.759 1.00 55.22 147 SER A O 1
ATOM 1173 N N . PHE A 1 148 ? 26.431 -8.779 -15.059 1.00 55.09 148 PHE A N 1
ATOM 1174 C CA . PHE A 1 148 ? 27.147 -7.720 -15.766 1.00 55.09 148 PHE A CA 1
ATOM 1175 C C . PHE A 1 148 ? 28.130 -8.358 -16.756 1.00 55.09 148 PHE A C 1
ATOM 1177 O O . PHE A 1 148 ? 29.265 -8.675 -16.407 1.00 55.09 148 PHE A O 1
ATOM 1184 N N . MET A 1 149 ? 27.684 -8.598 -17.987 1.00 47.28 149 MET A N 1
ATOM 1185 C CA . MET A 1 149 ? 28.572 -9.018 -19.073 1.00 47.28 149 MET A CA 1
ATOM 1186 C C . MET A 1 149 ? 28.236 -8.312 -20.389 1.00 47.28 149 MET A C 1
ATOM 1188 O O . MET A 1 149 ? 28.157 -8.936 -21.437 1.00 47.28 149 MET A O 1
ATOM 1192 N N . MET A 1 150 ? 28.053 -6.992 -20.330 1.00 44.12 150 MET A N 1
ATOM 1193 C CA . MET A 1 150 ? 28.230 -6.097 -21.477 1.00 44.12 150 MET A CA 1
ATOM 1194 C C . MET A 1 150 ? 28.828 -4.786 -20.962 1.00 44.12 150 MET A C 1
ATOM 1196 O O . MET A 1 150 ? 28.117 -3.909 -20.475 1.00 44.12 150 MET A O 1
ATOM 1200 N N . ARG A 1 151 ? 30.156 -4.704 -21.019 1.00 36.53 151 ARG A N 1
ATOM 1201 C CA . ARG A 1 151 ? 30.911 -3.454 -20.996 1.00 36.53 151 ARG A CA 1
ATOM 1202 C C . ARG A 1 151 ? 31.544 -3.282 -22.367 1.00 36.53 151 ARG A C 1
ATOM 1204 O O . ARG A 1 151 ? 31.897 -4.331 -22.951 1.00 36.53 151 ARG A O 1
#

Secondary structure (DSSP, 8-state):
---TTEE--TTT--EEPHHHHHHHHS-HHHHHHHHHHHHHHHHHHTT--HHHHHHHHHHHHTPPTT--EESTT--HHHHHHHHHHHHTTSEE-SSTT-SEEEE-HHHHHSS--PPPP--SS-S-S------EEEE-TTS-EEEE-SS----